Protein AF-A0A7J4TM44-F1 (afdb_monomer_lite)

Sequence (156 aa):
MLEFMDTDCPYCVRSADLYGEASEIFRDSNPEWNGAQVDFYASATQLDIQGHETSRAEIAAFRDKSTGYECAGQDCANRDGSAHDYVTYIDDIDQDNMDEWDIRGTPTYFLIQPDGIIAWVSNGGTNLGDVNGDGEQNTFIDAIVYLVTYDDAGGA

Foldseek 3Di:
DEWEAEQQPPVCLQCVQVLLVVLVAQAPPDPVDPFHHDAAEYAYEDDPDPPDDDDPVSVQCLQQLDADHDGNRHTSVPRDHHRRPRYHYDHCHVVPVVVVVVPPDPGKDFDADPVGDTQAIQPPGDWQADQPPPPDTSDVVSSRSVVRVCVVVVVD

Secondary structure (DSSP, 8-state):
-EEEEETT-HHHHHHHHHHHHHHHHSSTT-TT--S----EEEEEE----TT----HHHHHHHHHT-SSSEETTEEGGGSSS---TTEEEEEETT-HHHHHTT--SSSEEEEE-TTS-EEEETTTS-----SSSSS--S-HHHHHHHHHHHHHTT--

Structure (mmCIF, N/CA/C/O backbone):
data_AF-A0A7J4TM44-F1
#
_entry.id   AF-A0A7J4TM44-F1
#
loop_
_atom_site.group_PDB
_atom_site.id
_atom_site.type_symbol
_atom_site.label_atom_id
_atom_site.label_alt_id
_atom_site.label_comp_id
_atom_site.label_asym_id
_atom_site.label_entity_id
_atom_site.label_seq_id
_atom_site.pdbx_PDB_ins_code
_atom_site.Cartn_x
_atom_site.Cartn_y
_atom_site.Cartn_z
_atom_site.occupancy
_atom_site.B_iso_or_equiv
_atom_site.auth_seq_id
_atom_site.auth_comp_id
_atom_site.auth_asym_id
_atom_site.auth_atom_id
_atom_site.pdbx_PDB_model_num
ATOM 1 N N . MET A 1 1 ? 0.443 -4.404 -8.062 1.00 95.94 1 MET A N 1
ATOM 2 C CA . MET A 1 1 ? 1.048 -4.294 -6.725 1.00 95.94 1 MET A CA 1
ATOM 3 C C . MET A 1 1 ? 0.036 -4.788 -5.711 1.00 95.94 1 MET A C 1
ATOM 5 O O . MET A 1 1 ? -1.086 -4.301 -5.714 1.00 95.94 1 MET A O 1
ATOM 9 N N . LEU A 1 2 ? 0.411 -5.766 -4.893 1.00 97.94 2 LEU A N 1
ATOM 10 C CA . LEU A 1 2 ? -0.398 -6.261 -3.782 1.00 97.94 2 LEU A CA 1
ATOM 11 C C . LEU A 1 2 ? 0.331 -5.949 -2.476 1.00 97.94 2 LEU A C 1
ATOM 13 O O . LEU A 1 2 ? 1.493 -6.315 -2.326 1.00 97.94 2 LEU A O 1
ATOM 17 N N . GLU A 1 3 ? -0.335 -5.269 -1.555 1.00 98.31 3 GLU A N 1
ATOM 18 C CA . GLU A 1 3 ? 0.108 -5.071 -0.177 1.00 98.31 3 GLU A CA 1
ATOM 19 C C . GLU A 1 3 ? -0.741 -5.939 0.757 1.00 98.31 3 GLU A C 1
ATOM 21 O O . GLU A 1 3 ? -1.963 -5.943 0.652 1.00 98.31 3 GLU A O 1
ATOM 26 N N . PHE A 1 4 ? -0.106 -6.642 1.690 1.00 98.12 4 PHE A N 1
ATOM 27 C CA . PHE A 1 4 ? -0.759 -7.140 2.899 1.00 98.12 4 PHE A CA 1
ATOM 28 C C . PHE A 1 4 ? -0.519 -6.141 4.020 1.00 98.12 4 PHE A C 1
ATOM 30 O O . PHE A 1 4 ? 0.637 -5.852 4.344 1.00 98.12 4 PHE A O 1
ATOM 37 N N . MET A 1 5 ? -1.595 -5.626 4.607 1.00 97.75 5 MET A N 1
ATOM 38 C CA . MET A 1 5 ? -1.552 -4.535 5.577 1.00 97.75 5 MET A CA 1
ATOM 39 C C . MET A 1 5 ? -2.534 -4.741 6.724 1.00 97.75 5 MET A C 1
ATOM 41 O O . MET A 1 5 ? -3.522 -5.458 6.603 1.00 97.75 5 MET A O 1
ATOM 45 N N . ASP A 1 6 ? -2.266 -4.047 7.824 1.00 97.12 6 ASP A N 1
ATOM 46 C CA . ASP A 1 6 ? -3.176 -3.885 8.955 1.00 97.12 6 ASP A CA 1
ATOM 47 C C . ASP A 1 6 ? -3.310 -2.385 9.275 1.00 97.12 6 ASP A C 1
ATOM 49 O O . ASP A 1 6 ? -2.311 -1.659 9.216 1.00 97.12 6 ASP A O 1
ATOM 53 N N . THR A 1 7 ? -4.531 -1.907 9.523 1.00 96.81 7 THR A N 1
ATOM 54 C CA . THR A 1 7 ? -4.851 -0.481 9.730 1.00 96.81 7 THR A CA 1
ATOM 55 C C . THR A 1 7 ? -4.207 0.101 10.989 1.00 96.81 7 THR A C 1
ATOM 57 O O . THR A 1 7 ? -3.948 1.307 11.036 1.00 96.81 7 THR A O 1
ATOM 60 N N . ASP A 1 8 ? -3.846 -0.748 11.950 1.00 95.12 8 ASP A N 1
ATOM 61 C CA . ASP A 1 8 ? -3.150 -0.397 13.183 1.00 95.12 8 ASP A CA 1
ATOM 62 C C . ASP A 1 8 ? -1.664 -0.734 13.183 1.00 95.12 8 ASP A C 1
ATOM 64 O O . ASP A 1 8 ? -0.941 -0.358 14.111 1.00 95.12 8 ASP A O 1
ATOM 68 N N . CYS A 1 9 ? -1.146 -1.353 12.121 1.00 95.38 9 CYS A N 1
ATOM 69 C CA . CYS A 1 9 ? 0.291 -1.511 11.957 1.00 95.38 9 CYS A CA 1
ATOM 70 C C . CYS A 1 9 ? 0.953 -0.142 11.702 1.00 95.38 9 CYS A C 1
ATOM 72 O O . CYS A 1 9 ? 0.777 0.443 10.628 1.00 95.38 9 CYS A O 1
ATOM 74 N N . PRO A 1 10 ? 1.824 0.364 12.604 1.00 94.44 10 PRO A N 1
ATOM 75 C CA . PRO A 1 10 ? 2.403 1.698 12.445 1.00 94.44 10 PRO A CA 1
ATOM 76 C C . PRO A 1 10 ? 3.276 1.842 11.194 1.00 94.44 10 PRO A C 1
ATOM 78 O O . PRO A 1 10 ? 3.497 2.955 10.724 1.00 94.44 10 PRO A O 1
ATOM 81 N N . TYR A 1 11 ? 3.825 0.736 10.679 1.00 94.88 11 TYR A N 1
ATOM 82 C CA . TYR A 1 11 ? 4.564 0.743 9.418 1.00 94.88 11 TYR A CA 1
ATOM 83 C C . TYR A 1 11 ? 3.623 0.882 8.217 1.00 94.88 11 TYR A C 1
ATOM 85 O O . TYR A 1 11 ? 3.953 1.670 7.340 1.00 94.88 11 TYR A O 1
ATOM 93 N N . CYS A 1 12 ? 2.458 0.219 8.224 1.00 96.94 12 CYS A N 1
ATOM 94 C CA . CYS A 1 12 ? 1.437 0.355 7.177 1.00 96.94 12 CYS A CA 1
ATOM 95 C C . CYS A 1 12 ? 0.888 1.786 7.123 1.00 96.94 12 CYS A C 1
ATOM 97 O O . CYS A 1 12 ? 0.787 2.376 6.054 1.00 96.94 12 CYS A O 1
ATOM 99 N N . VAL A 1 13 ? 0.610 2.396 8.284 1.00 97.00 13 VAL A N 1
ATOM 100 C CA . VAL A 1 13 ? 0.149 3.797 8.338 1.00 97.00 13 VAL A CA 1
ATOM 101 C C . VAL A 1 13 ? 1.182 4.757 7.741 1.00 97.00 13 VAL A C 1
ATOM 103 O O . VAL A 1 13 ? 0.810 5.689 7.033 1.00 97.00 13 VAL A O 1
ATOM 106 N N . ARG A 1 14 ? 2.479 4.531 7.996 1.00 95.62 14 ARG A N 1
ATOM 107 C CA . ARG A 1 14 ? 3.556 5.369 7.443 1.00 95.62 14 ARG A CA 1
ATOM 108 C C . ARG A 1 14 ? 3.773 5.162 5.946 1.00 95.62 14 ARG A C 1
ATOM 110 O O . ARG A 1 14 ? 4.084 6.127 5.261 1.00 95.62 14 ARG A O 1
ATOM 117 N N . SER A 1 15 ? 3.653 3.934 5.445 1.00 95.81 15 SER A N 1
ATOM 118 C CA . SER A 1 15 ? 3.832 3.644 4.017 1.00 95.81 15 SER A CA 1
ATOM 119 C C . SER A 1 15 ? 2.612 3.990 3.167 1.00 95.81 15 SER A C 1
ATOM 121 O O . SER A 1 15 ? 2.748 4.089 1.950 1.00 95.81 15 SER A O 1
ATOM 123 N N . ALA A 1 16 ? 1.448 4.205 3.788 1.00 97.69 16 ALA A N 1
ATOM 124 C CA . ALA A 1 16 ? 0.193 4.493 3.102 1.00 97.69 16 ALA A CA 1
ATOM 125 C C . ALA A 1 16 ? 0.292 5.676 2.132 1.00 97.69 16 ALA A C 1
ATOM 127 O O . ALA A 1 16 ? -0.180 5.558 1.010 1.00 97.69 16 ALA A O 1
ATOM 128 N N . ASP A 1 17 ? 0.931 6.779 2.540 1.00 97.94 17 ASP A N 1
ATOM 129 C CA . ASP A 1 17 ? 1.108 7.965 1.689 1.00 97.94 17 ASP A CA 1
ATOM 130 C C . ASP A 1 17 ? 1.798 7.598 0.369 1.00 97.94 17 ASP A C 1
ATOM 132 O O . ASP A 1 17 ? 1.234 7.762 -0.712 1.00 97.94 17 ASP A O 1
ATOM 136 N N . LEU A 1 18 ? 2.964 6.956 0.475 1.00 96.81 18 LEU A N 1
ATOM 137 C CA . LEU A 1 18 ? 3.746 6.525 -0.677 1.00 96.81 18 LEU A CA 1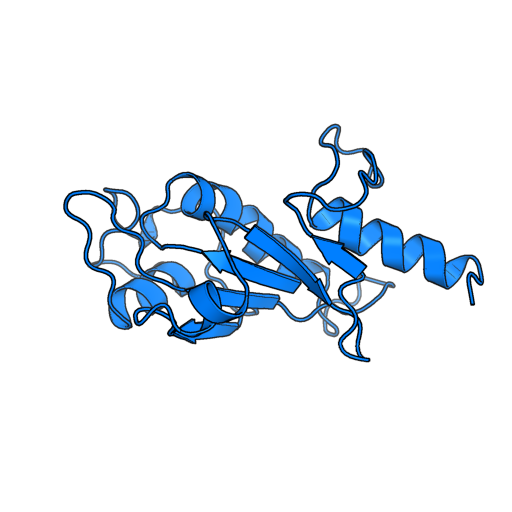
ATOM 138 C C . LEU A 1 18 ? 3.001 5.491 -1.534 1.00 96.81 18 LEU A C 1
ATOM 140 O O . LEU A 1 18 ? 3.113 5.502 -2.757 1.00 96.81 18 LEU A O 1
ATOM 144 N N . TYR A 1 19 ? 2.246 4.585 -0.910 1.00 98.00 19 TYR A N 1
ATOM 145 C CA . TYR A 1 19 ? 1.455 3.583 -1.625 1.00 98.00 19 TYR A CA 1
ATOM 146 C C . TYR A 1 19 ? 0.307 4.228 -2.419 1.00 98.00 19 TYR A C 1
ATOM 148 O O . TYR A 1 19 ? 0.070 3.873 -3.576 1.00 98.00 19 TYR A O 1
ATOM 156 N N . GLY A 1 20 ? -0.363 5.217 -1.821 1.00 97.88 20 GLY A N 1
ATOM 157 C CA . GLY A 1 20 ? -1.368 6.047 -2.475 1.00 97.88 20 GLY A CA 1
ATOM 158 C C . GLY A 1 20 ? -0.783 6.846 -3.639 1.00 97.88 20 GLY A C 1
ATOM 159 O O . GLY A 1 20 ? -1.287 6.740 -4.758 1.00 97.88 20 GLY A O 1
ATOM 160 N N . GLU A 1 21 ? 0.319 7.563 -3.418 1.00 96.75 21 GLU A N 1
ATOM 161 C CA . GLU A 1 21 ? 1.018 8.330 -4.458 1.00 96.75 21 GLU A CA 1
ATOM 162 C C . GLU A 1 21 ? 1.462 7.429 -5.622 1.00 96.75 21 GLU A C 1
ATOM 164 O O . GLU A 1 21 ? 1.197 7.728 -6.788 1.00 96.75 21 GLU A O 1
ATOM 169 N N . ALA A 1 22 ? 2.056 6.271 -5.326 1.00 95.81 22 ALA A N 1
ATOM 170 C CA . ALA A 1 22 ? 2.458 5.306 -6.343 1.00 95.81 22 ALA A CA 1
ATOM 171 C C . ALA A 1 22 ? 1.265 4.813 -7.180 1.00 95.81 22 ALA A C 1
ATOM 173 O O . ALA A 1 22 ? 1.394 4.662 -8.398 1.00 95.81 22 ALA A O 1
ATOM 174 N N . SER A 1 23 ? 0.092 4.621 -6.566 1.00 96.88 23 SER A N 1
ATOM 175 C CA . SER A 1 23 ? -1.130 4.261 -7.297 1.00 96.88 23 SER A CA 1
ATOM 176 C C . SER A 1 23 ? -1.600 5.362 -8.256 1.00 96.88 23 SER A C 1
ATOM 178 O O . SER A 1 23 ? -2.149 5.070 -9.319 1.00 96.88 23 SER A O 1
ATOM 180 N N . GLU A 1 24 ? -1.345 6.632 -7.935 1.00 96.44 24 GLU A N 1
ATOM 181 C CA . GLU A 1 24 ? -1.647 7.756 -8.823 1.00 96.44 24 GLU A CA 1
ATOM 182 C C . GLU A 1 24 ? -0.641 7.875 -9.974 1.00 96.44 24 GLU A C 1
ATOM 184 O O . GLU A 1 24 ? -1.039 8.228 -11.091 1.00 96.44 24 GLU A O 1
ATOM 189 N N . ILE A 1 25 ? 0.633 7.563 -9.708 1.00 94.62 25 ILE A N 1
ATOM 190 C CA . ILE A 1 25 ? 1.732 7.643 -10.675 1.00 94.62 25 ILE A CA 1
ATOM 191 C C . ILE A 1 25 ? 1.655 6.504 -11.695 1.00 94.62 25 ILE A C 1
ATOM 193 O O . ILE A 1 25 ? 1.676 6.772 -12.894 1.00 94.62 25 ILE A O 1
ATOM 197 N N . PHE A 1 26 ? 1.558 5.249 -11.250 1.00 93.88 26 PHE A N 1
ATOM 198 C CA . PHE A 1 26 ? 1.763 4.070 -12.106 1.00 93.88 26 PHE A CA 1
ATOM 199 C C . PHE A 1 26 ? 0.490 3.527 -12.774 1.00 93.88 26 PHE A C 1
ATOM 201 O O . PHE A 1 26 ? 0.530 2.494 -13.447 1.00 93.88 26 PHE A O 1
ATOM 208 N N . ARG A 1 27 ? -0.648 4.202 -12.608 1.00 91.69 27 ARG A N 1
ATOM 209 C CA . ARG A 1 27 ? -1.918 3.833 -13.254 1.00 91.69 27 ARG A CA 1
ATOM 210 C C . ARG A 1 27 ? -1.927 4.125 -14.756 1.00 91.69 27 ARG A C 1
ATOM 212 O O . ARG A 1 27 ? -1.313 5.081 -15.221 1.00 91.69 27 ARG A O 1
ATOM 219 N N . ASP A 1 28 ? -2.757 3.380 -15.487 1.00 86.06 28 ASP A N 1
ATOM 220 C CA . ASP A 1 28 ? -3.006 3.554 -16.932 1.00 86.06 28 ASP A CA 1
ATOM 221 C C . ASP A 1 28 ? -3.392 4.990 -17.320 1.00 86.06 28 ASP A C 1
ATOM 223 O O . ASP A 1 28 ? -2.927 5.541 -18.314 1.00 86.06 28 ASP A O 1
ATOM 227 N N . SER A 1 29 ? -4.222 5.645 -16.507 1.00 86.81 29 SER A N 1
ATOM 228 C CA . SER A 1 29 ? -4.750 6.970 -16.835 1.00 86.81 29 SER A CA 1
ATOM 229 C C . SER A 1 29 ? -3.775 8.128 -16.592 1.00 86.81 29 SER A C 1
ATOM 231 O O . SER A 1 29 ? -4.175 9.277 -16.792 1.00 86.81 29 SER A O 1
ATOM 233 N N . ASN A 1 30 ? -2.551 7.878 -16.110 1.00 90.50 30 ASN A N 1
ATOM 234 C CA . ASN A 1 30 ? -1.556 8.927 -15.903 1.00 90.50 30 ASN A CA 1
ATOM 235 C C . ASN A 1 30 ? -0.719 9.148 -17.182 1.00 90.50 30 ASN A C 1
ATOM 237 O O . ASN A 1 30 ? 0.156 8.339 -17.477 1.00 90.50 30 ASN A O 1
ATOM 241 N N . PRO A 1 31 ? -0.912 10.255 -17.927 1.00 87.56 31 PRO A N 1
ATOM 242 C CA . PRO A 1 31 ? -0.183 10.495 -19.173 1.00 87.56 31 PRO A CA 1
ATOM 243 C C . PRO A 1 31 ? 1.302 10.831 -18.970 1.00 87.56 31 PRO A C 1
ATOM 245 O O . PRO A 1 31 ? 2.053 10.838 -19.944 1.00 87.56 31 PRO A O 1
ATOM 248 N N . GLU A 1 32 ? 1.724 11.162 -17.745 1.00 89.19 32 GLU A N 1
ATOM 249 C CA . GLU A 1 32 ? 3.132 11.434 -17.426 1.00 89.19 32 GLU A CA 1
ATOM 250 C C . GLU A 1 32 ? 3.933 10.145 -17.207 1.00 89.19 32 GLU A C 1
ATOM 252 O O . GLU A 1 32 ? 5.164 10.162 -17.268 1.00 89.19 32 GLU A O 1
ATOM 257 N N . TRP A 1 33 ? 3.244 9.019 -17.008 1.00 87.25 33 TRP A N 1
ATOM 258 C CA . TRP A 1 33 ? 3.856 7.710 -16.871 1.00 87.25 33 TRP A CA 1
ATOM 259 C C . TRP A 1 33 ? 3.870 6.971 -18.210 1.00 87.25 33 TRP A C 1
ATOM 261 O O . TRP A 1 33 ? 2.834 6.640 -18.780 1.00 87.25 33 TRP A O 1
ATOM 271 N N . ASN A 1 34 ? 5.071 6.694 -18.714 1.00 79.88 34 ASN A N 1
ATOM 272 C CA . ASN A 1 34 ? 5.293 5.950 -19.955 1.00 79.88 34 ASN A CA 1
ATOM 273 C C . ASN A 1 34 ? 6.007 4.621 -19.662 1.00 79.88 34 ASN A C 1
ATOM 275 O O . ASN A 1 34 ? 7.061 4.345 -20.229 1.00 79.88 34 ASN A O 1
ATOM 279 N N . GLY A 1 35 ? 5.463 3.848 -18.721 1.00 81.44 35 GLY A N 1
ATOM 280 C CA . GLY A 1 35 ? 5.982 2.543 -18.316 1.00 81.44 35 GLY A CA 1
ATOM 281 C C . GLY A 1 35 ? 4.873 1.510 -18.124 1.00 81.44 35 GLY A C 1
ATOM 282 O O . GLY A 1 35 ? 3.723 1.732 -18.506 1.00 81.44 35 GLY A O 1
ATOM 283 N N . ALA A 1 36 ? 5.214 0.369 -17.521 1.00 81.38 36 ALA A N 1
ATOM 284 C CA . ALA A 1 36 ? 4.240 -0.666 -17.188 1.00 81.38 36 ALA A CA 1
ATOM 285 C C . ALA A 1 36 ? 3.172 -0.115 -16.240 1.00 81.38 36 ALA A C 1
ATOM 287 O O . ALA A 1 36 ? 3.470 0.563 -15.256 1.00 81.38 36 ALA A O 1
ATOM 288 N N . GLN A 1 37 ? 1.923 -0.423 -16.552 1.00 89.38 37 GLN A N 1
ATOM 289 C CA . GLN A 1 37 ? 0.780 -0.008 -15.757 1.00 89.38 37 GLN A CA 1
ATOM 290 C C . GLN A 1 37 ? 0.614 -0.967 -14.589 1.00 89.38 37 GLN A C 1
ATOM 292 O O . GLN A 1 37 ? 0.713 -2.185 -14.759 1.00 89.38 37 GLN A O 1
ATOM 297 N N . VAL A 1 38 ? 0.371 -0.420 -13.404 1.00 93.56 38 VAL A N 1
ATOM 298 C CA . VAL A 1 38 ? 0.290 -1.204 -12.176 1.00 93.56 38 VAL A CA 1
ATOM 299 C C . VAL A 1 38 ? -1.013 -0.889 -11.462 1.00 93.56 38 VAL A C 1
ATOM 301 O O . VAL A 1 38 ? -1.240 0.241 -11.042 1.00 93.56 38 VAL A O 1
ATOM 304 N N . ASP A 1 39 ? -1.840 -1.914 -11.276 1.00 95.56 39 ASP A N 1
ATOM 305 C CA . ASP A 1 39 ? -2.998 -1.846 -10.387 1.00 95.56 39 ASP A CA 1
ATOM 306 C C . ASP A 1 39 ? -2.564 -2.070 -8.937 1.00 95.56 39 ASP A C 1
ATOM 308 O O . ASP A 1 39 ? -1.705 -2.917 -8.668 1.00 95.56 39 ASP A O 1
ATOM 312 N N . PHE A 1 40 ? -3.167 -1.346 -7.996 1.00 98.00 40 PHE A N 1
ATOM 313 C CA . PHE A 1 40 ? -2.831 -1.410 -6.573 1.00 98.00 40 PHE A CA 1
ATOM 314 C C . PHE A 1 40 ? -3.958 -2.065 -5.772 1.00 98.00 40 PHE A C 1
ATOM 316 O O . PHE A 1 40 ? -5.119 -1.655 -5.845 1.00 98.00 40 PHE A O 1
ATOM 323 N N . TYR A 1 41 ? -3.594 -3.077 -4.987 1.00 98.50 41 TYR A N 1
ATOM 324 C CA . TYR A 1 41 ? -4.490 -3.841 -4.127 1.00 98.50 41 TYR A CA 1
ATOM 325 C C . TYR A 1 41 ? -3.926 -3.906 -2.709 1.00 98.50 41 TYR A C 1
ATOM 327 O O . TYR A 1 41 ? -2.761 -4.251 -2.532 1.00 98.50 41 TYR A O 1
ATOM 335 N N . ALA A 1 42 ? -4.760 -3.651 -1.708 1.00 98.50 42 ALA A N 1
ATOM 336 C CA . ALA A 1 42 ? -4.421 -3.792 -0.297 1.00 98.50 42 ALA A CA 1
ATOM 337 C C . ALA A 1 42 ? -5.303 -4.880 0.335 1.00 98.50 42 ALA A C 1
ATOM 339 O O . ALA A 1 42 ? -6.510 -4.689 0.476 1.00 98.50 42 ALA A O 1
ATOM 340 N N . SER A 1 43 ? -4.717 -6.022 0.696 1.00 98.38 43 SER A N 1
ATOM 341 C CA . SER A 1 43 ? -5.348 -7.046 1.534 1.00 98.38 43 SER A CA 1
ATOM 342 C C . SER A 1 43 ? -5.270 -6.591 2.984 1.00 98.38 43 SER A C 1
ATOM 344 O O . SER A 1 43 ? -4.196 -6.615 3.591 1.00 98.38 43 SER A O 1
ATOM 346 N N . ALA A 1 44 ? -6.390 -6.090 3.499 1.00 98.06 44 ALA A N 1
ATOM 347 C CA . ALA A 1 44 ? -6.479 -5.511 4.826 1.00 98.06 44 ALA A CA 1
ATOM 348 C C . ALA A 1 44 ? -6.932 -6.568 5.830 1.00 98.06 44 ALA A C 1
ATOM 350 O O . ALA A 1 44 ? -8.050 -7.079 5.755 1.00 98.06 44 ALA A O 1
ATOM 351 N N . THR A 1 45 ? -6.037 -6.873 6.760 1.00 96.31 45 THR A N 1
ATOM 352 C CA . THR A 1 45 ? -6.173 -7.957 7.726 1.00 96.31 45 THR A CA 1
ATOM 353 C C . THR A 1 45 ? -6.381 -7.446 9.155 1.00 96.31 45 THR A C 1
ATOM 355 O O . THR A 1 45 ? -6.547 -6.244 9.383 1.00 96.31 45 THR A O 1
ATOM 358 N N . GLN A 1 46 ? -6.372 -8.368 10.114 1.00 93.50 46 GLN A N 1
ATOM 359 C CA . GLN A 1 46 ? -6.297 -8.075 11.539 1.00 93.50 46 GLN A CA 1
ATOM 360 C C . GLN A 1 46 ? -5.149 -8.866 12.166 1.00 93.50 46 GLN A C 1
ATOM 362 O O . GLN A 1 46 ? -5.267 -10.065 12.395 1.00 93.50 46 GLN A O 1
ATOM 367 N N . LEU A 1 47 ? -4.042 -8.204 12.471 1.00 91.38 47 LEU A N 1
ATOM 368 C CA . LEU A 1 47 ? -2.952 -8.753 13.261 1.00 91.38 47 LEU A CA 1
ATOM 369 C C . LEU A 1 47 ? -3.345 -8.831 14.741 1.00 91.38 47 LEU A C 1
ATOM 371 O O . LEU A 1 47 ? -4.173 -8.072 15.234 1.00 91.38 47 LEU A O 1
ATOM 375 N N . ASP A 1 48 ? -2.684 -9.719 15.485 1.00 88.25 48 ASP A N 1
ATOM 376 C CA . ASP A 1 48 ? -2.819 -9.805 16.947 1.00 88.25 48 ASP A CA 1
ATOM 377 C C . ASP A 1 48 ? -2.060 -8.650 17.636 1.00 88.25 48 ASP A C 1
ATOM 379 O O . ASP A 1 48 ? -1.022 -8.831 18.283 1.00 88.25 48 ASP A O 1
ATOM 383 N N . ILE A 1 49 ? -2.535 -7.420 17.414 1.00 84.12 49 ILE A N 1
ATOM 384 C CA . ILE A 1 49 ? -2.033 -6.191 18.028 1.00 84.12 49 ILE A CA 1
ATOM 385 C C . ILE A 1 49 ? -2.867 -5.911 19.282 1.00 84.12 49 ILE A C 1
ATOM 387 O O . ILE A 1 49 ? -4.095 -5.883 19.268 1.00 84.12 49 ILE A O 1
ATOM 391 N N . GLN A 1 50 ? -2.196 -5.697 20.416 1.00 83.62 50 GLN A N 1
ATOM 392 C CA . GLN A 1 50 ? -2.886 -5.534 21.692 1.00 83.62 50 GLN A CA 1
ATOM 393 C C . GLN A 1 50 ? -3.842 -4.330 21.680 1.00 83.62 50 GLN A C 1
ATOM 395 O O . GLN A 1 50 ? -3.399 -3.185 21.639 1.00 83.62 50 GLN A O 1
ATOM 400 N N . GLY A 1 51 ? -5.137 -4.605 21.864 1.00 81.06 51 GLY A N 1
ATOM 401 C CA . GLY A 1 51 ? -6.175 -3.575 21.965 1.00 81.06 51 GLY A CA 1
ATOM 402 C C . GLY A 1 51 ? -6.756 -3.132 20.624 1.00 81.06 51 GLY A C 1
ATOM 403 O O . GLY A 1 51 ? -7.489 -2.148 20.606 1.00 81.06 51 GLY A O 1
ATOM 404 N N . HIS A 1 52 ? -6.449 -3.856 19.548 1.00 84.06 52 HIS A N 1
ATOM 405 C CA . HIS A 1 52 ? -6.925 -3.595 18.198 1.00 84.06 52 HIS A CA 1
ATOM 406 C C . HIS A 1 52 ? -7.926 -4.664 17.747 1.00 84.06 52 HIS A C 1
ATOM 408 O O . HIS A 1 52 ? -7.752 -5.849 18.022 1.00 84.06 52 HIS A O 1
ATOM 414 N N . GLU A 1 53 ? -8.993 -4.219 17.090 1.00 88.44 53 GLU A N 1
ATOM 415 C CA . GLU A 1 53 ? -9.995 -5.059 16.435 1.00 88.44 53 GLU A CA 1
ATOM 416 C C . GLU A 1 53 ? -10.411 -4.343 15.149 1.00 88.44 53 GLU A C 1
ATOM 418 O O . GLU A 1 53 ? -11.153 -3.357 15.207 1.00 88.44 53 GLU A O 1
ATOM 423 N N . THR A 1 54 ? -9.937 -4.835 14.005 1.00 92.62 54 THR A N 1
ATOM 424 C CA . THR A 1 54 ? -10.226 -4.255 12.695 1.00 92.62 54 THR A CA 1
ATOM 425 C C . THR A 1 54 ? -11.708 -4.392 12.361 1.00 92.62 54 THR A C 1
ATOM 427 O O . THR A 1 54 ? -12.390 -5.368 12.686 1.00 92.62 54 THR A O 1
ATOM 430 N N . SER A 1 55 ? -12.231 -3.436 11.599 1.00 96.06 55 SER A N 1
ATOM 431 C CA . SER A 1 55 ? -13.534 -3.578 10.953 1.00 96.06 55 SER A CA 1
ATOM 432 C C . SER A 1 55 ? -13.512 -3.116 9.501 1.00 96.06 55 SER A C 1
ATOM 434 O O . SER A 1 55 ? -12.730 -2.256 9.112 1.00 96.06 55 SER A O 1
ATOM 436 N N . ARG A 1 56 ? -14.465 -3.593 8.691 1.00 97.56 56 ARG A N 1
ATOM 437 C CA . ARG A 1 56 ? -14.661 -3.087 7.315 1.00 97.56 56 ARG A CA 1
ATOM 438 C C . ARG A 1 56 ? -14.820 -1.568 7.249 1.00 97.56 56 ARG A C 1
ATOM 440 O O . ARG A 1 56 ? -14.465 -0.950 6.250 1.00 97.56 56 ARG A O 1
ATOM 447 N N . ALA A 1 57 ? -15.409 -0.976 8.286 1.00 98.00 57 ALA A N 1
ATOM 448 C CA . ALA A 1 57 ? -15.632 0.459 8.342 1.00 98.00 57 ALA A CA 1
ATOM 449 C C . ALA A 1 57 ? -14.348 1.227 8.691 1.00 98.00 57 ALA A C 1
ATOM 451 O O . ALA A 1 57 ? -14.119 2.289 8.125 1.00 98.00 57 ALA A O 1
ATOM 452 N N . GLU A 1 58 ? -13.487 0.657 9.530 1.00 97.81 58 GLU A N 1
ATOM 453 C CA . GLU A 1 58 ? -12.134 1.160 9.778 1.00 97.81 58 GLU A CA 1
ATOM 454 C C . GLU A 1 58 ? -11.251 1.045 8.533 1.00 97.81 58 GLU A C 1
ATOM 456 O O . GLU A 1 58 ? -10.619 2.024 8.156 1.00 97.81 58 GLU A O 1
ATOM 461 N N . ILE A 1 59 ? -11.299 -0.080 7.809 1.00 98.50 59 ILE A N 1
ATOM 462 C CA . ILE A 1 59 ? -10.610 -0.242 6.515 1.00 98.50 59 ILE A CA 1
ATOM 463 C C . ILE A 1 59 ? -11.059 0.840 5.523 1.00 98.50 59 ILE A C 1
ATOM 465 O O . ILE A 1 59 ? -10.237 1.484 4.868 1.00 98.50 59 ILE A O 1
ATOM 469 N N . ALA A 1 60 ? -12.370 1.084 5.424 1.00 98.50 60 ALA A N 1
ATOM 470 C CA . ALA A 1 60 ? -12.898 2.163 4.595 1.00 98.50 60 ALA A CA 1
ATOM 471 C C . ALA A 1 60 ? -12.440 3.544 5.092 1.00 98.50 60 ALA A C 1
ATOM 473 O O . ALA A 1 60 ? -12.106 4.402 4.280 1.00 98.50 60 ALA A O 1
ATOM 474 N N . ALA A 1 61 ? -12.376 3.762 6.407 1.00 98.31 61 ALA A N 1
ATOM 475 C CA . ALA A 1 61 ? -11.906 5.015 6.983 1.00 98.31 61 ALA A CA 1
ATOM 476 C C . ALA A 1 61 ? -10.417 5.263 6.740 1.00 98.31 61 ALA A C 1
ATOM 478 O O . ALA A 1 61 ? -10.047 6.392 6.421 1.00 98.31 61 ALA A O 1
ATOM 479 N N . PHE A 1 62 ? -9.593 4.217 6.802 1.00 98.38 62 PHE A N 1
ATOM 480 C CA . PHE A 1 62 ? -8.198 4.251 6.393 1.00 98.38 62 PHE A CA 1
ATOM 481 C C . PHE A 1 62 ? -8.089 4.628 4.915 1.00 98.38 62 PHE A C 1
ATOM 483 O O . PHE A 1 62 ? -7.445 5.622 4.589 1.00 98.38 62 PHE A O 1
ATOM 490 N N . ARG A 1 63 ? -8.781 3.925 4.010 1.00 98.50 63 ARG A N 1
ATOM 491 C CA . ARG A 1 63 ? -8.774 4.252 2.572 1.00 98.50 63 ARG A CA 1
ATOM 492 C C . ARG A 1 63 ? -9.200 5.701 2.310 1.00 98.50 63 ARG A C 1
ATOM 494 O O . ARG A 1 63 ? -8.466 6.439 1.657 1.00 98.50 63 ARG A O 1
ATOM 501 N N . ASP A 1 64 ? -10.338 6.115 2.860 1.00 98.25 64 ASP A N 1
ATOM 502 C CA . ASP A 1 64 ? -11.009 7.382 2.533 1.00 98.25 64 ASP A CA 1
ATOM 503 C C . ASP A 1 64 ? -10.502 8.583 3.350 1.00 98.25 64 ASP A C 1
ATOM 505 O O . ASP A 1 64 ? -10.923 9.714 3.103 1.00 98.25 64 ASP A O 1
ATOM 509 N N . LYS A 1 65 ? -9.640 8.353 4.351 1.00 97.69 65 LYS A N 1
ATOM 510 C CA . LYS A 1 65 ? -9.274 9.338 5.385 1.00 97.69 65 LYS A CA 1
ATOM 511 C C . LYS A 1 65 ? -10.498 9.959 6.064 1.00 97.69 65 LYS A C 1
ATOM 513 O O . LYS A 1 65 ? -10.583 11.175 6.248 1.00 97.69 65 LYS A O 1
ATOM 518 N N . SER A 1 66 ? -11.469 9.123 6.425 1.00 97.94 66 SER A N 1
ATOM 519 C CA . SER A 1 66 ? -12.662 9.581 7.143 1.00 97.94 66 SER A CA 1
ATOM 520 C C . SER A 1 66 ? -12.492 9.473 8.660 1.00 97.94 66 SER A C 1
ATOM 522 O O . SER A 1 66 ? -11.756 8.629 9.162 1.00 97.94 66 SER A O 1
ATOM 524 N N . THR A 1 67 ? -13.162 10.369 9.385 1.00 97.56 67 THR A N 1
ATOM 525 C CA . THR A 1 67 ? -13.085 10.468 10.850 1.00 97.56 67 THR A CA 1
ATOM 526 C C . THR A 1 67 ? -13.947 9.429 11.561 1.00 97.56 67 THR A C 1
ATOM 528 O O . THR A 1 67 ? -14.989 9.036 11.033 1.00 97.56 67 THR A O 1
ATOM 531 N N . GLY A 1 68 ? -13.620 9.121 12.819 1.00 95.62 68 GLY A N 1
ATOM 532 C CA . GLY A 1 68 ? -14.468 8.306 13.705 1.00 95.62 68 GLY A CA 1
ATOM 533 C C . GLY A 1 68 ? -14.061 6.837 13.820 1.00 95.62 68 GLY A C 1
ATOM 534 O O . GLY A 1 68 ? -14.747 6.078 14.504 1.00 95.62 68 GLY A O 1
ATOM 535 N N . TYR A 1 69 ? -12.941 6.476 13.199 1.00 96.75 69 TYR A N 1
ATOM 536 C CA . TYR A 1 69 ? -12.241 5.209 13.371 1.00 96.75 69 TYR A CA 1
ATOM 537 C C . TYR A 1 69 ? -10.789 5.501 13.743 1.00 96.75 69 TYR A C 1
ATOM 539 O O . TYR A 1 69 ? -10.242 6.534 13.350 1.00 96.75 69 TYR A O 1
ATOM 547 N N . GLU A 1 70 ? -10.196 4.618 14.536 1.00 95.19 70 GLU A N 1
ATOM 548 C CA . GLU A 1 70 ? -8.803 4.712 14.961 1.00 95.19 70 GLU A CA 1
ATOM 549 C C . GLU A 1 70 ? -7.948 3.811 14.064 1.00 95.19 70 GLU A C 1
ATOM 551 O O . GLU A 1 70 ? -8.394 2.736 13.690 1.00 95.19 70 GLU A O 1
ATOM 556 N N . CYS A 1 71 ? -6.766 4.292 13.691 1.00 94.44 71 CYS A N 1
ATOM 557 C CA . CYS A 1 71 ? -5.748 3.609 12.912 1.00 94.44 71 CYS A CA 1
ATOM 558 C C . CYS A 1 71 ? -4.390 3.904 13.565 1.00 94.44 71 CYS A C 1
ATOM 560 O O . CYS A 1 71 ? -3.929 5.052 13.594 1.00 94.44 71 CYS A O 1
ATOM 562 N N . ALA A 1 72 ? -3.759 2.878 14.126 1.00 93.62 72 ALA A N 1
ATOM 563 C CA . ALA A 1 72 ? -2.498 2.934 14.871 1.00 93.62 72 ALA A CA 1
ATOM 564 C C . ALA A 1 72 ? -2.534 3.938 16.036 1.00 93.62 72 ALA A C 1
ATOM 566 O O . ALA A 1 72 ? -1.595 4.716 16.257 1.00 93.62 72 ALA A O 1
ATOM 567 N N . GLY A 1 73 ? -3.633 3.939 16.792 1.00 92.25 73 GLY A N 1
ATOM 568 C CA . GLY A 1 73 ? -3.792 4.791 17.971 1.00 92.25 73 GLY A CA 1
ATOM 569 C C . GLY A 1 73 ? -4.172 6.249 17.691 1.00 92.25 73 GLY A C 1
ATOM 570 O O . GLY A 1 73 ? -4.121 7.066 18.612 1.00 92.25 73 GLY A O 1
ATOM 571 N N . GLN A 1 74 ? -4.477 6.626 16.444 1.00 94.94 74 GLN A N 1
ATOM 572 C CA . GLN A 1 74 ? -4.910 7.974 16.044 1.00 94.94 74 GLN A CA 1
ATOM 573 C C . GLN A 1 74 ? -6.126 7.892 15.119 1.00 94.94 74 GLN A C 1
ATOM 575 O O . GLN A 1 74 ? -6.355 6.866 14.504 1.00 94.94 74 GLN A O 1
ATOM 580 N N . ASP A 1 75 ? -6.898 8.970 14.968 1.00 97.25 75 ASP A N 1
ATOM 581 C CA . ASP A 1 75 ? -7.992 8.977 13.984 1.00 97.25 75 ASP A CA 1
ATOM 582 C C . ASP A 1 75 ? -7.448 8.696 12.566 1.00 97.25 75 ASP A C 1
ATOM 584 O O . ASP A 1 75 ? -6.472 9.326 12.148 1.00 97.25 75 ASP A O 1
ATOM 588 N N . CYS A 1 76 ? -8.068 7.769 11.828 1.00 97.25 76 CYS A N 1
ATOM 589 C CA . CYS A 1 76 ? -7.650 7.372 10.479 1.00 97.25 76 CYS A CA 1
ATOM 590 C C . CYS A 1 76 ? -7.562 8.556 9.501 1.00 97.25 76 CYS A C 1
ATOM 592 O O . CYS A 1 76 ? -6.749 8.536 8.576 1.00 97.25 76 CYS A O 1
ATOM 594 N N . ALA A 1 77 ? -8.332 9.628 9.718 1.00 97.88 77 ALA A N 1
ATOM 595 C CA . ALA A 1 77 ? -8.245 10.857 8.931 1.00 97.88 77 ALA A CA 1
ATOM 596 C C . ALA A 1 77 ? -6.890 11.577 9.064 1.00 97.88 77 ALA A C 1
ATOM 598 O O . ALA A 1 77 ? -6.543 12.395 8.207 1.00 97.88 77 ALA A O 1
ATOM 599 N N . ASN A 1 78 ? -6.120 11.275 10.114 1.00 97.25 78 ASN A N 1
ATOM 600 C CA . ASN A 1 78 ? -4.835 11.906 10.408 1.00 97.25 78 ASN A CA 1
ATOM 601 C C . ASN A 1 78 ? -3.628 11.166 9.825 1.00 97.25 78 ASN A C 1
ATOM 603 O O . ASN A 1 78 ? -2.518 11.670 9.986 1.00 97.25 78 ASN A O 1
ATOM 607 N N . ARG A 1 79 ? -3.797 10.008 9.166 1.00 96.12 79 ARG A N 1
ATOM 608 C CA . ARG A 1 79 ? -2.670 9.388 8.450 1.00 96.12 79 ARG A CA 1
ATOM 609 C C . ARG A 1 79 ? -2.125 10.342 7.383 1.00 96.12 79 ARG A C 1
ATOM 611 O O . ARG A 1 79 ? -2.871 11.181 6.868 1.00 96.12 79 ARG A O 1
ATOM 618 N N . ASP A 1 80 ? -0.857 10.200 7.028 1.00 97.06 80 ASP A N 1
ATOM 619 C CA . ASP A 1 80 ? -0.249 11.008 5.969 1.00 97.06 80 ASP A CA 1
ATOM 620 C C . ASP A 1 80 ? -0.839 10.663 4.582 1.00 97.06 80 ASP A C 1
ATOM 622 O O . ASP A 1 80 ? -1.553 9.666 4.409 1.00 97.06 80 ASP A O 1
ATOM 626 N N . GLY A 1 81 ? -0.599 11.542 3.607 1.00 96.06 81 GLY A N 1
ATOM 627 C CA . GLY A 1 81 ? -1.052 11.378 2.223 1.00 96.06 81 GLY A CA 1
ATOM 628 C C . GLY A 1 81 ? -2.517 11.686 1.930 1.00 96.06 81 GLY A C 1
ATOM 629 O O . GLY A 1 81 ? -3.255 12.230 2.761 1.00 96.06 81 GLY A O 1
ATOM 630 N N . SER A 1 82 ? -2.937 11.371 0.705 1.00 97.19 82 SER A N 1
ATOM 631 C CA . SER A 1 82 ? -4.310 11.527 0.210 1.00 97.19 82 SER A CA 1
ATOM 632 C C . SER A 1 82 ? -5.187 10.306 0.528 1.00 97.19 82 SER A C 1
ATOM 634 O O . SER A 1 82 ? -4.722 9.254 0.982 1.00 97.19 82 SER A O 1
ATOM 636 N N . ALA A 1 83 ? -6.499 10.455 0.323 1.00 98.19 83 ALA A N 1
ATOM 637 C CA . ALA A 1 83 ? -7.391 9.304 0.243 1.00 98.19 83 ALA A CA 1
ATOM 638 C C . ALA A 1 83 ? -6.972 8.416 -0.939 1.00 98.19 83 ALA A C 1
ATOM 640 O O . ALA A 1 83 ? -6.539 8.913 -1.977 1.00 98.19 83 ALA A O 1
ATOM 641 N N . HIS A 1 84 ? -7.080 7.101 -0.779 1.00 98.38 84 HIS A N 1
ATOM 642 C CA . HIS A 1 84 ? -6.643 6.159 -1.804 1.00 98.38 84 HIS A CA 1
ATOM 643 C C . HIS A 1 84 ? -7.737 5.937 -2.852 1.00 98.38 84 HIS A C 1
ATOM 645 O O . HIS A 1 84 ? -8.476 4.953 -2.799 1.00 98.38 84 HIS A O 1
ATOM 651 N N . ASP A 1 85 ? -7.815 6.844 -3.824 1.00 97.12 85 ASP A N 1
ATOM 652 C CA . ASP A 1 85 ? -8.821 6.800 -4.893 1.00 97.12 85 ASP A CA 1
ATOM 653 C C . ASP A 1 85 ? -8.577 5.674 -5.922 1.00 97.12 85 ASP A C 1
ATOM 655 O O . ASP A 1 85 ? -9.512 5.251 -6.606 1.00 97.12 85 ASP A O 1
ATOM 659 N N . TYR A 1 86 ? -7.337 5.176 -6.031 1.00 97.31 86 TYR A N 1
ATOM 660 C CA . TYR A 1 86 ? -6.916 4.174 -7.028 1.00 97.31 86 TYR A CA 1
ATOM 661 C C . TYR A 1 86 ? -6.354 2.883 -6.416 1.00 97.31 86 TYR A C 1
ATOM 663 O O . TYR A 1 86 ? -5.742 2.079 -7.118 1.00 97.31 86 TYR A O 1
ATOM 671 N N . VAL A 1 87 ? -6.593 2.654 -5.122 1.00 98.44 87 VAL A N 1
ATOM 672 C CA . VAL A 1 87 ? -6.238 1.401 -4.444 1.00 98.44 87 VAL A CA 1
ATOM 673 C C . VAL A 1 87 ? -7.504 0.617 -4.131 1.00 98.44 87 VAL A C 1
ATOM 675 O O . VAL A 1 87 ? -8.433 1.122 -3.496 1.00 98.44 87 VAL A O 1
ATOM 678 N N . THR A 1 88 ? -7.532 -0.651 -4.531 1.00 98.31 88 THR A N 1
ATOM 679 C CA . THR A 1 88 ? -8.622 -1.560 -4.169 1.00 98.31 88 THR A CA 1
ATOM 680 C C . THR A 1 88 ? -8.311 -2.251 -2.848 1.00 98.31 88 THR A C 1
ATOM 682 O O . THR A 1 88 ? -7.330 -2.978 -2.740 1.00 98.31 88 THR A O 1
ATOM 685 N N . TYR A 1 89 ? -9.175 -2.062 -1.854 1.00 98.44 89 TYR A N 1
ATOM 686 C CA . TYR A 1 89 ? -9.066 -2.740 -0.563 1.00 98.44 89 TYR A CA 1
ATOM 687 C C . TYR A 1 89 ? -9.864 -4.042 -0.565 1.00 98.44 89 TYR A C 1
ATOM 689 O O . TYR A 1 89 ? -11.047 -4.054 -0.915 1.00 98.44 89 TYR A O 1
ATOM 697 N N . ILE A 1 90 ? -9.208 -5.121 -0.157 1.00 98.25 90 ILE A N 1
ATOM 698 C CA . ILE A 1 90 ? -9.772 -6.453 0.034 1.00 98.25 90 ILE A CA 1
ATOM 699 C C . ILE A 1 90 ? -9.928 -6.656 1.540 1.00 98.25 90 ILE A C 1
ATOM 701 O O . ILE A 1 90 ? -9.000 -6.399 2.302 1.00 98.25 90 ILE A O 1
ATOM 705 N N . ASP A 1 91 ? -11.118 -7.073 1.961 1.00 97.50 91 ASP A N 1
ATOM 706 C CA . ASP A 1 91 ? -11.374 -7.472 3.344 1.00 97.50 91 ASP A CA 1
ATOM 707 C C . ASP A 1 91 ? -10.808 -8.875 3.576 1.00 97.50 91 ASP A C 1
ATOM 709 O O . ASP A 1 91 ? -11.298 -9.831 2.977 1.00 97.50 91 ASP A O 1
ATOM 713 N N . ASP A 1 92 ? -9.783 -8.953 4.418 1.00 97.44 92 ASP A N 1
ATOM 714 C CA . ASP A 1 92 ? -9.051 -10.162 4.804 1.00 97.44 92 ASP A CA 1
ATOM 715 C C . ASP A 1 92 ? -8.903 -10.229 6.336 1.00 97.44 92 ASP A C 1
ATOM 717 O O . ASP A 1 92 ? -7.898 -10.702 6.874 1.00 97.44 92 ASP A O 1
ATOM 721 N N . ILE A 1 93 ? -9.891 -9.686 7.062 1.00 96.94 93 ILE A N 1
ATOM 722 C CA . ILE A 1 93 ? -9.925 -9.675 8.536 1.00 96.94 93 ILE A CA 1
ATOM 723 C C . ILE A 1 93 ? -9.909 -11.104 9.104 1.00 96.94 93 ILE A C 1
ATOM 725 O O . ILE A 1 93 ? -9.391 -11.326 10.195 1.00 96.94 93 ILE A O 1
ATOM 729 N N . ASP A 1 94 ? -10.454 -12.079 8.372 1.00 95.31 94 ASP A N 1
ATOM 730 C CA . ASP A 1 94 ? -10.418 -13.500 8.735 1.00 95.31 94 ASP A CA 1
ATOM 731 C C . ASP A 1 94 ? -9.063 -14.180 8.474 1.00 95.31 94 ASP A C 1
ATOM 733 O O . ASP A 1 94 ? -8.883 -15.317 8.902 1.00 95.31 94 ASP A O 1
ATOM 737 N N . GLN A 1 95 ? -8.101 -13.463 7.880 1.00 95.38 95 GLN A N 1
ATOM 738 C CA . GLN A 1 95 ? -6.720 -13.886 7.614 1.00 95.38 95 GLN A CA 1
ATOM 739 C C . GLN A 1 95 ? -6.566 -15.045 6.617 1.00 95.38 95 GLN A C 1
ATOM 741 O O . GLN A 1 95 ? -5.454 -15.547 6.445 1.00 95.38 95 GLN A O 1
ATOM 746 N N . ASP A 1 96 ? -7.626 -15.446 5.909 1.00 96.62 96 ASP A N 1
ATOM 747 C CA . ASP A 1 96 ? -7.567 -16.584 4.984 1.00 96.62 96 ASP A CA 1
ATOM 748 C C . ASP A 1 96 ? -6.528 -16.355 3.863 1.00 96.62 96 ASP A C 1
ATOM 750 O O . ASP A 1 96 ? -5.797 -17.283 3.499 1.00 96.62 96 ASP A O 1
ATOM 754 N N . ASN A 1 97 ? -6.397 -15.130 3.326 1.00 95.81 97 ASN A N 1
ATOM 755 C CA . ASN A 1 97 ? -5.371 -14.851 2.313 1.00 95.81 97 ASN A CA 1
ATOM 756 C C . ASN A 1 97 ? -3.971 -14.749 2.930 1.00 95.81 97 ASN A C 1
ATOM 758 O O . ASN A 1 97 ? -3.014 -15.230 2.323 1.00 95.81 97 ASN A O 1
ATOM 762 N N . MET A 1 98 ? -3.830 -14.140 4.113 1.00 94.38 98 MET A N 1
ATOM 763 C CA . MET A 1 98 ? -2.546 -14.096 4.825 1.00 94.38 98 MET A CA 1
ATOM 764 C C . MET A 1 98 ? -1.986 -15.495 5.089 1.00 94.38 98 MET A C 1
ATOM 766 O O . MET A 1 98 ? -0.795 -15.725 4.858 1.00 94.38 98 MET A O 1
ATOM 770 N N . ASP A 1 99 ? -2.837 -16.418 5.533 1.00 95.50 99 ASP A N 1
ATOM 771 C CA . ASP A 1 99 ? -2.458 -17.796 5.828 1.00 95.50 99 ASP A CA 1
ATOM 772 C C . ASP A 1 99 ? -2.080 -18.565 4.555 1.00 95.50 99 ASP A C 1
ATOM 774 O O . ASP A 1 99 ? -1.032 -19.215 4.517 1.00 95.50 99 ASP A O 1
ATOM 778 N N . GLU A 1 100 ? -2.880 -18.457 3.488 1.00 96.50 100 GLU A N 1
ATOM 779 C CA . GLU A 1 100 ? -2.606 -19.134 2.211 1.00 96.50 100 GLU A CA 1
ATOM 780 C C . GLU A 1 100 ? -1.292 -18.652 1.571 1.00 96.50 100 GLU A C 1
ATOM 782 O O . GLU A 1 100 ? -0.556 -19.437 0.970 1.00 96.50 100 GLU A O 1
ATOM 787 N N . TRP A 1 101 ? -0.964 -17.366 1.727 1.00 94.25 101 TRP A N 1
ATOM 788 C CA . TRP A 1 101 ? 0.262 -16.767 1.194 1.00 94.25 101 TRP A CA 1
ATOM 789 C C . TRP A 1 101 ? 1.463 -16.857 2.158 1.00 94.25 101 TRP A C 1
ATOM 791 O O . TRP A 1 101 ? 2.544 -16.370 1.822 1.00 94.25 101 TRP A O 1
ATOM 801 N N . ASP A 1 102 ? 1.303 -17.486 3.332 1.00 93.50 102 ASP A N 1
ATOM 802 C CA . ASP A 1 102 ? 2.309 -17.594 4.408 1.00 93.50 102 ASP A CA 1
ATOM 803 C C . ASP A 1 102 ? 2.916 -16.230 4.804 1.00 93.50 102 ASP A C 1
ATOM 805 O O . ASP A 1 102 ? 4.128 -16.079 5.009 1.00 93.50 102 ASP A O 1
ATOM 809 N N . ILE A 1 103 ? 2.071 -15.200 4.907 1.00 93.56 103 ILE A N 1
ATOM 810 C CA . ILE A 1 103 ? 2.500 -13.840 5.244 1.00 93.56 103 ILE A CA 1
ATOM 811 C C . ILE A 1 103 ? 2.752 -13.731 6.747 1.00 93.56 103 ILE A C 1
ATOM 813 O O . ILE A 1 103 ? 1.862 -13.878 7.576 1.00 93.56 103 ILE A O 1
ATOM 817 N N . ARG A 1 104 ? 3.999 -13.426 7.118 1.00 89.12 104 ARG A N 1
ATOM 818 C CA . ARG A 1 104 ? 4.444 -13.389 8.526 1.00 89.12 104 ARG A CA 1
ATOM 819 C C . ARG A 1 104 ? 4.391 -12.009 9.180 1.00 89.12 104 ARG A C 1
ATOM 821 O O . ARG A 1 104 ? 4.696 -11.895 10.365 1.00 89.12 104 ARG A O 1
ATOM 828 N N . GLY A 1 105 ? 4.076 -10.961 8.427 1.00 91.00 105 GLY A N 1
ATOM 829 C CA . GLY A 1 105 ? 4.033 -9.600 8.949 1.00 91.00 105 GLY A CA 1
ATOM 830 C C . GLY A 1 105 ? 3.591 -8.579 7.912 1.00 91.00 105 GLY A C 1
ATOM 831 O O . GLY A 1 105 ? 3.567 -8.860 6.714 1.00 91.00 105 GLY A O 1
ATOM 832 N N . THR A 1 106 ? 3.260 -7.384 8.391 1.00 94.81 106 THR A N 1
ATOM 833 C CA . THR A 1 106 ? 2.802 -6.268 7.563 1.00 94.81 106 THR A CA 1
ATOM 834 C C . THR A 1 106 ? 3.670 -5.013 7.778 1.00 94.81 106 THR A C 1
ATOM 836 O O . THR A 1 106 ? 4.208 -4.818 8.874 1.00 94.81 106 THR A O 1
ATOM 839 N N . PRO A 1 107 ? 3.821 -4.147 6.759 1.00 96.44 107 PRO A N 1
ATOM 840 C CA . PRO A 1 107 ? 3.377 -4.376 5.389 1.00 96.44 107 PRO A CA 1
ATOM 841 C C . PRO A 1 107 ? 4.273 -5.397 4.665 1.00 96.44 107 PRO A C 1
ATOM 843 O O . PRO A 1 107 ? 5.490 -5.423 4.863 1.00 96.44 107 PRO A O 1
ATOM 846 N N . THR A 1 108 ? 3.677 -6.228 3.808 1.00 96.88 108 THR A N 1
ATOM 847 C CA . THR A 1 108 ? 4.406 -7.076 2.847 1.00 96.88 108 THR A CA 1
ATOM 848 C C . THR A 1 108 ? 3.901 -6.782 1.441 1.00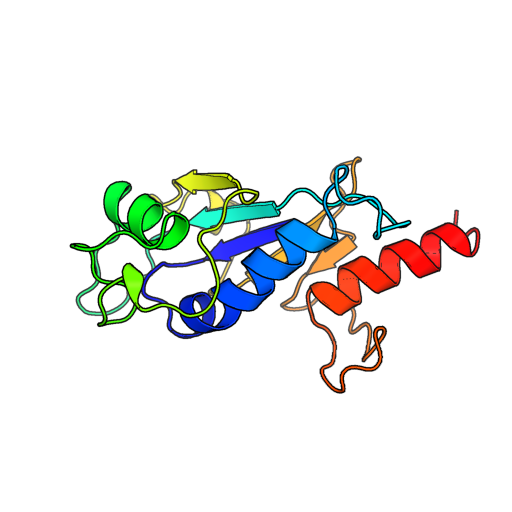 96.88 108 THR A C 1
ATOM 850 O O . THR A 1 108 ? 2.695 -6.752 1.220 1.00 96.88 108 THR A O 1
ATOM 853 N N . TYR A 1 109 ? 4.816 -6.585 0.492 1.00 97.25 109 TYR A N 1
ATOM 854 C CA . TYR A 1 109 ? 4.493 -6.154 -0.866 1.00 97.25 109 TYR A CA 1
ATOM 855 C C . TYR A 1 109 ? 4.865 -7.217 -1.892 1.00 97.25 109 TYR A C 1
ATOM 857 O O . TYR A 1 109 ? 5.936 -7.820 -1.799 1.00 97.25 109 TYR A O 1
ATOM 865 N N . PHE A 1 110 ? 4.021 -7.367 -2.909 1.00 96.56 110 PHE A N 1
ATOM 866 C CA . PHE A 1 110 ? 4.241 -8.230 -4.060 1.00 96.56 110 PHE A CA 1
ATOM 867 C C . PHE A 1 110 ? 4.008 -7.469 -5.361 1.00 96.56 110 PHE A C 1
ATOM 869 O O . PHE A 1 110 ? 2.956 -6.858 -5.583 1.00 96.56 110 PHE A O 1
ATOM 876 N N . LEU A 1 111 ? 4.969 -7.581 -6.271 1.00 95.19 111 LEU A N 1
ATOM 877 C CA . LEU A 1 111 ? 4.787 -7.204 -7.662 1.00 95.19 111 LEU A CA 1
ATOM 878 C C . LEU A 1 111 ? 4.508 -8.469 -8.468 1.00 95.19 111 LEU A C 1
ATOM 880 O O . LEU A 1 111 ? 5.335 -9.377 -8.518 1.00 95.19 111 LEU A O 1
ATOM 884 N N . ILE A 1 112 ? 3.322 -8.526 -9.066 1.00 94.06 112 ILE A N 1
ATOM 885 C CA . ILE A 1 112 ? 2.811 -9.690 -9.788 1.00 94.06 112 ILE A CA 1
ATOM 886 C C . ILE A 1 112 ? 2.634 -9.289 -11.250 1.00 94.06 112 ILE A C 1
ATOM 888 O O . ILE A 1 112 ? 2.042 -8.246 -11.536 1.00 94.06 112 ILE A O 1
ATOM 892 N N . GLN A 1 113 ? 3.169 -10.099 -12.158 1.00 92.12 113 GLN A N 1
ATOM 893 C CA . GLN A 1 113 ? 3.038 -9.911 -13.599 1.00 92.12 113 GLN A CA 1
ATOM 894 C C . GLN A 1 113 ? 1.640 -10.320 -14.095 1.00 92.12 113 GLN A C 1
ATOM 896 O O . GLN A 1 113 ? 0.930 -11.060 -13.410 1.00 92.12 113 GLN A O 1
ATOM 901 N N . PRO A 1 114 ? 1.226 -9.889 -15.303 1.00 90.62 114 PRO A N 1
ATOM 902 C CA . PRO A 1 114 ? -0.089 -10.229 -15.854 1.00 90.62 114 PRO A CA 1
ATOM 903 C C . PRO A 1 114 ? -0.372 -11.734 -16.000 1.00 90.62 114 PRO A C 1
ATOM 905 O O . PRO A 1 114 ? -1.531 -12.135 -16.083 1.00 90.62 114 PRO A O 1
ATOM 908 N N . ASP A 1 115 ? 0.665 -12.571 -16.047 1.00 92.62 115 ASP A N 1
ATOM 909 C CA . ASP A 1 115 ? 0.565 -14.034 -16.108 1.00 92.62 115 ASP A CA 1
ATOM 910 C C . ASP A 1 115 ? 0.467 -14.708 -14.724 1.00 92.62 115 ASP A C 1
ATOM 912 O O . ASP A 1 115 ? 0.354 -15.932 -14.639 1.00 92.62 115 ASP A O 1
ATOM 916 N N . GLY A 1 116 ? 0.469 -13.918 -13.646 1.00 91.50 116 GLY A N 1
ATOM 917 C CA . GLY A 1 116 ? 0.367 -14.384 -12.266 1.00 91.50 116 GLY A CA 1
ATOM 918 C C . GLY A 1 116 ? 1.704 -14.743 -11.617 1.00 91.50 116 GLY A C 1
ATOM 919 O O . GLY A 1 116 ? 1.708 -15.227 -10.485 1.00 91.50 116 GLY A O 1
ATOM 920 N N . ILE A 1 117 ? 2.839 -14.516 -12.286 1.00 91.94 117 ILE A N 1
ATOM 921 C CA . ILE A 1 117 ? 4.161 -14.761 -11.703 1.00 91.94 117 ILE A CA 1
ATOM 922 C C . ILE A 1 117 ? 4.534 -13.622 -10.746 1.00 91.94 117 ILE A C 1
ATOM 924 O O . ILE A 1 117 ? 4.406 -12.440 -11.071 1.00 91.94 117 ILE A O 1
ATOM 928 N N . ILE A 1 118 ? 5.030 -13.972 -9.555 1.00 92.88 118 ILE A N 1
ATOM 929 C CA . ILE A 1 118 ? 5.609 -13.003 -8.617 1.00 92.88 118 ILE A CA 1
ATOM 930 C C . ILE A 1 118 ? 6.967 -12.564 -9.168 1.00 92.88 118 ILE A C 1
ATOM 932 O O . ILE A 1 118 ? 7.931 -13.329 -9.150 1.00 92.88 118 ILE A O 1
ATOM 936 N N . ALA A 1 119 ? 7.042 -11.323 -9.637 1.00 92.25 119 ALA A N 1
ATOM 937 C CA . ALA A 1 119 ? 8.277 -10.713 -10.109 1.00 92.25 119 ALA A CA 1
ATOM 938 C C . ALA A 1 119 ? 9.147 -10.185 -8.964 1.00 92.25 119 ALA A C 1
ATOM 940 O O . ALA A 1 119 ? 10.372 -10.175 -9.072 1.00 92.25 119 ALA A O 1
ATOM 941 N N . TRP A 1 120 ? 8.530 -9.751 -7.861 1.00 94.38 120 TRP A N 1
ATOM 942 C CA . TRP A 1 120 ? 9.256 -9.266 -6.689 1.00 94.38 120 TRP A CA 1
ATOM 943 C C . TRP A 1 120 ? 8.420 -9.369 -5.410 1.00 94.38 120 TR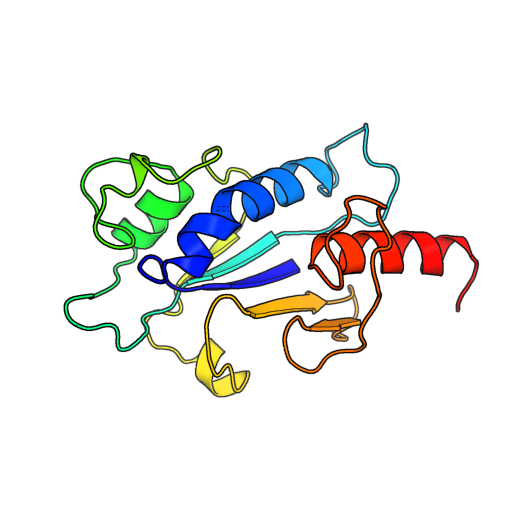P A C 1
ATOM 945 O O . TRP A 1 120 ? 7.193 -9.265 -5.449 1.00 94.38 120 TRP A O 1
ATOM 955 N N . VAL A 1 121 ? 9.105 -9.547 -4.278 1.00 94.25 121 VAL A N 1
ATOM 956 C CA . VAL A 1 121 ? 8.530 -9.548 -2.927 1.00 94.25 121 VAL A CA 1
ATOM 957 C C . VAL A 1 121 ? 9.438 -8.771 -1.974 1.00 94.25 121 VAL A C 1
ATOM 959 O O . VAL A 1 121 ? 10.661 -8.931 -2.010 1.00 94.25 121 VAL A O 1
ATOM 962 N N . SER A 1 122 ? 8.848 -7.954 -1.099 1.00 92.69 122 SER A N 1
ATOM 963 C CA . SER A 1 122 ? 9.604 -7.097 -0.172 1.00 92.69 122 SER A CA 1
ATOM 964 C C . SER A 1 122 ? 10.400 -7.867 0.878 1.00 92.69 122 SER A C 1
ATOM 966 O O . SER A 1 122 ? 11.442 -7.399 1.335 1.00 92.69 122 SER A O 1
ATOM 968 N N . ASN A 1 123 ? 9.935 -9.059 1.248 1.00 84.19 123 ASN A N 1
ATOM 969 C CA . ASN A 1 123 ? 10.603 -9.930 2.201 1.00 84.19 123 ASN A CA 1
ATOM 970 C C . ASN A 1 123 ? 11.132 -11.190 1.504 1.00 84.19 123 ASN A C 1
ATOM 972 O O . ASN A 1 123 ? 10.363 -12.016 1.022 1.00 84.19 123 ASN A O 1
ATOM 976 N N . GLY A 1 124 ? 12.457 -11.342 1.457 1.00 76.31 124 GLY A N 1
ATOM 977 C CA . GLY A 1 124 ? 13.112 -12.535 0.909 1.00 76.31 124 GLY A CA 1
ATOM 978 C C . GLY A 1 124 ? 13.256 -12.580 -0.618 1.00 76.31 124 GLY A C 1
ATOM 979 O O . GLY A 1 124 ? 13.806 -13.553 -1.132 1.00 76.31 124 GLY A O 1
ATOM 980 N N . GLY A 1 125 ? 12.808 -11.545 -1.337 1.00 79.62 125 GLY A N 1
ATOM 981 C CA . GLY A 1 125 ? 12.999 -11.402 -2.781 1.00 79.62 125 GLY A CA 1
ATOM 982 C C . GLY A 1 125 ? 14.419 -10.980 -3.174 1.00 79.62 125 GLY A C 1
ATOM 983 O O . GLY A 1 125 ? 15.267 -10.677 -2.331 1.00 79.62 125 GLY A O 1
ATOM 984 N N . THR A 1 126 ? 14.684 -10.952 -4.483 1.00 85.75 126 THR A N 1
ATOM 985 C CA . THR A 1 126 ? 15.934 -10.413 -5.038 1.00 85.75 126 THR A CA 1
ATOM 986 C C . THR A 1 126 ? 16.086 -8.947 -4.645 1.00 85.75 126 THR A C 1
ATOM 988 O O . THR A 1 126 ? 15.181 -8.153 -4.878 1.00 85.75 126 THR A O 1
ATOM 991 N N . ASN A 1 127 ? 17.244 -8.583 -4.093 1.00 89.38 127 ASN A N 1
ATOM 992 C CA . ASN A 1 127 ? 17.565 -7.186 -3.827 1.00 89.38 127 ASN A CA 1
ATOM 993 C C . ASN A 1 127 ? 17.851 -6.462 -5.152 1.00 89.38 127 ASN A C 1
ATOM 995 O O . ASN A 1 127 ? 18.807 -6.812 -5.848 1.00 89.38 127 ASN A O 1
ATOM 999 N N . LEU A 1 128 ? 17.017 -5.477 -5.483 1.00 89.44 128 LEU A N 1
ATOM 1000 C CA . LEU A 1 128 ? 17.096 -4.717 -6.735 1.00 89.44 128 LEU A CA 1
ATOM 1001 C C . LEU A 1 128 ? 18.037 -3.501 -6.665 1.00 89.44 128 LEU A C 1
ATOM 1003 O O . LEU A 1 128 ? 18.406 -2.959 -7.704 1.00 89.44 128 LEU A O 1
ATOM 1007 N N . GLY A 1 129 ? 18.479 -3.106 -5.468 1.00 91.12 129 GLY A N 1
ATOM 1008 C CA . GLY A 1 129 ? 19.210 -1.860 -5.240 1.00 91.12 129 GLY A CA 1
ATOM 1009 C C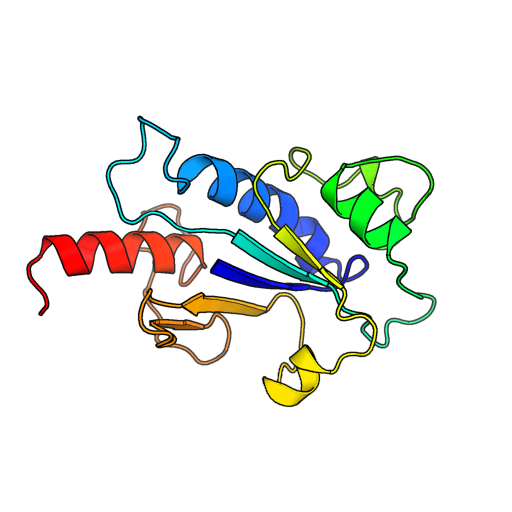 . GLY A 1 129 ? 18.308 -0.622 -5.277 1.00 91.12 129 GLY A C 1
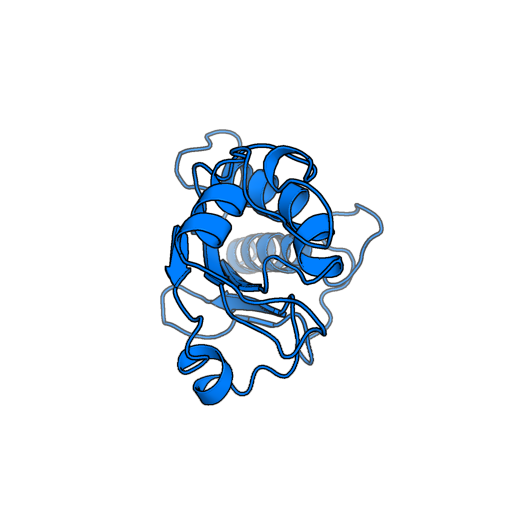ATOM 1010 O O . GLY A 1 129 ? 17.095 -0.737 -5.131 1.00 91.12 129 GLY A O 1
ATOM 1011 N N . ASP A 1 130 ? 18.939 0.543 -5.423 1.00 91.75 130 ASP A N 1
ATOM 1012 C CA . ASP A 1 130 ? 18.305 1.853 -5.631 1.00 91.75 130 ASP A CA 1
ATOM 1013 C C . ASP A 1 130 ? 18.242 2.087 -7.147 1.00 91.75 130 ASP A C 1
ATOM 1015 O O . ASP A 1 130 ? 19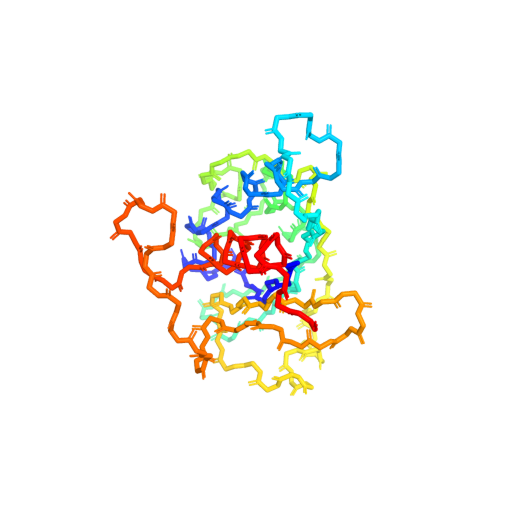.256 2.418 -7.775 1.00 91.75 130 ASP A O 1
ATOM 1019 N N . VAL A 1 131 ? 17.099 1.777 -7.759 1.00 90.12 131 VAL A N 1
ATOM 1020 C CA . VAL A 1 131 ? 16.931 1.807 -9.222 1.00 90.12 131 VAL A CA 1
ATOM 1021 C C . VAL A 1 131 ? 16.415 3.170 -9.676 1.00 90.12 131 VAL A C 1
ATOM 1023 O O . VAL A 1 131 ? 16.710 3.599 -10.795 1.00 90.12 131 VAL A O 1
ATOM 1026 N N . ASN A 1 132 ? 15.668 3.866 -8.818 1.00 88.12 132 ASN A N 1
ATOM 1027 C CA . ASN A 1 132 ? 15.093 5.177 -9.114 1.00 88.12 132 ASN A CA 1
ATOM 1028 C C . ASN A 1 132 ? 16.008 6.361 -8.706 1.00 88.12 132 ASN A C 1
ATOM 1030 O O . ASN A 1 132 ? 15.776 7.486 -9.155 1.00 88.12 132 ASN A O 1
ATOM 1034 N N . GLY A 1 133 ? 17.073 6.117 -7.939 1.00 89.94 133 GLY A N 1
ATOM 1035 C CA . GLY A 1 133 ? 18.047 7.109 -7.486 1.00 89.94 133 GLY A CA 1
ATOM 1036 C C . GLY A 1 133 ? 17.581 7.968 -6.306 1.00 89.94 133 GLY A C 1
ATOM 1037 O O . GLY A 1 133 ? 18.121 9.067 -6.132 1.00 89.94 133 GLY A O 1
ATOM 1038 N N . ASP A 1 134 ? 16.578 7.531 -5.540 1.00 90.19 134 ASP A N 1
ATOM 1039 C CA . ASP A 1 134 ? 16.018 8.283 -4.408 1.00 90.19 134 ASP A CA 1
ATOM 1040 C C . ASP A 1 134 ? 16.798 8.093 -3.090 1.00 90.19 134 ASP A C 1
ATOM 1042 O O . ASP A 1 134 ? 16.608 8.852 -2.134 1.00 90.19 134 ASP A O 1
ATOM 1046 N N . GLY A 1 135 ? 17.755 7.160 -3.069 1.00 92.06 135 GLY A N 1
ATOM 1047 C CA . GLY A 1 135 ? 18.602 6.850 -1.922 1.00 92.06 135 GLY A CA 1
ATOM 1048 C C . GLY A 1 135 ? 18.034 5.785 -0.980 1.00 92.06 135 GLY A C 1
ATOM 1049 O O . GLY A 1 135 ? 18.754 5.354 -0.069 1.00 92.06 135 GLY A O 1
ATOM 1050 N N . GLU A 1 136 ? 16.798 5.336 -1.189 1.00 90.75 136 GLU A N 1
ATOM 1051 C CA . GLU A 1 136 ? 16.249 4.118 -0.604 1.00 90.75 136 GLU A CA 1
ATOM 1052 C C . GLU A 1 136 ? 16.546 2.926 -1.524 1.00 90.75 136 GLU A C 1
ATOM 1054 O O . GLU A 1 136 ? 16.891 3.068 -2.690 1.00 90.75 136 GLU A O 1
ATOM 1059 N N . GLN A 1 137 ? 16.555 1.718 -0.965 1.00 90.81 137 GLN A N 1
ATOM 1060 C CA . GLN A 1 137 ? 16.918 0.519 -1.721 1.00 90.81 137 GLN A CA 1
ATOM 1061 C C . GLN A 1 137 ? 15.865 -0.550 -1.546 1.00 90.81 137 GLN A C 1
ATOM 1063 O O . GLN A 1 137 ? 15.400 -0.790 -0.429 1.00 90.81 137 GLN A O 1
ATOM 1068 N N . ASN A 1 138 ? 15.625 -1.290 -2.628 1.00 90.19 138 ASN A N 1
ATOM 1069 C CA . ASN A 1 138 ? 14.770 -2.467 -2.627 1.00 90.19 138 ASN A CA 1
ATOM 1070 C C . ASN A 1 138 ? 13.359 -2.151 -2.105 1.00 90.19 138 ASN A C 1
ATOM 1072 O O . ASN A 1 138 ? 12.810 -2.871 -1.266 1.00 90.19 138 ASN A O 1
ATOM 1076 N N . THR A 1 139 ? 12.795 -1.050 -2.593 1.00 92.94 139 THR A N 1
ATOM 1077 C CA . THR A 1 139 ? 11.418 -0.639 -2.331 1.00 92.94 139 THR A CA 1
ATOM 1078 C C . THR A 1 139 ? 10.469 -1.211 -3.387 1.00 92.94 139 THR A C 1
ATOM 1080 O O . THR A 1 139 ? 10.879 -1.715 -4.436 1.00 92.94 139 THR A O 1
ATOM 1083 N N . PHE A 1 140 ? 9.162 -1.119 -3.140 1.00 93.19 140 PHE A N 1
ATOM 1084 C CA . PHE A 1 140 ? 8.178 -1.497 -4.153 1.00 93.19 140 PHE A CA 1
ATOM 1085 C C . PHE A 1 140 ? 8.195 -0.544 -5.365 1.00 93.19 140 PHE A C 1
ATOM 1087 O O . PHE A 1 140 ? 7.803 -0.953 -6.457 1.00 93.19 140 PHE A O 1
ATOM 1094 N N . ILE A 1 141 ? 8.678 0.696 -5.199 1.00 93.88 141 ILE A N 1
ATOM 1095 C CA . ILE A 1 141 ? 8.894 1.642 -6.301 1.00 93.88 141 ILE A CA 1
ATOM 1096 C C . ILE A 1 141 ? 10.073 1.178 -7.154 1.00 93.88 141 ILE A C 1
ATOM 1098 O O . ILE A 1 141 ? 9.928 1.092 -8.373 1.00 93.88 141 ILE A O 1
ATOM 1102 N N . ASP A 1 142 ? 11.192 0.791 -6.530 1.00 92.31 142 ASP A N 1
ATOM 1103 C CA . ASP A 1 142 ? 12.332 0.202 -7.244 1.00 92.31 142 ASP A CA 1
ATOM 1104 C C . ASP A 1 142 ? 11.907 -1.019 -8.052 1.00 92.31 142 ASP A C 1
ATOM 1106 O O . ASP A 1 142 ? 12.308 -1.169 -9.201 1.00 92.31 142 ASP A O 1
ATOM 1110 N N . ALA A 1 143 ? 11.054 -1.873 -7.479 1.00 92.69 143 ALA A N 1
ATOM 1111 C CA . ALA A 1 143 ? 10.537 -3.051 -8.165 1.00 92.69 143 ALA A CA 1
ATOM 1112 C C . ALA A 1 143 ? 9.724 -2.707 -9.417 1.00 92.69 143 ALA A C 1
ATOM 1114 O O . ALA A 1 143 ? 9.924 -3.325 -10.466 1.00 92.69 143 ALA A O 1
ATOM 1115 N N . ILE A 1 144 ? 8.839 -1.710 -9.330 1.00 92.12 144 ILE A N 1
ATOM 1116 C CA . ILE A 1 144 ? 8.053 -1.248 -10.478 1.00 92.12 144 ILE A CA 1
ATOM 1117 C C . ILE A 1 144 ? 8.983 -0.666 -11.548 1.00 92.12 144 ILE A C 1
ATOM 1119 O O . ILE A 1 144 ? 8.925 -1.088 -12.701 1.00 92.12 144 ILE A O 1
ATOM 1123 N N . VAL A 1 145 ? 9.885 0.245 -11.172 1.00 90.56 145 VAL A N 1
ATOM 1124 C CA . VAL A 1 145 ? 10.823 0.891 -12.107 1.00 90.56 145 VAL A CA 1
ATOM 1125 C C . VAL A 1 145 ? 11.775 -0.128 -12.746 1.00 90.56 145 VAL A C 1
ATOM 1127 O O . VAL A 1 145 ? 12.051 -0.057 -13.947 1.00 90.56 145 VAL A O 1
ATOM 1130 N N . TYR A 1 146 ? 12.249 -1.111 -11.981 1.00 88.75 146 TYR A N 1
ATOM 1131 C CA . TYR A 1 146 ? 13.116 -2.175 -12.476 1.00 88.75 146 TYR A CA 1
ATOM 1132 C C . TYR A 1 146 ? 12.446 -2.994 -13.581 1.00 88.75 146 TYR A C 1
ATOM 1134 O O . TYR A 1 146 ? 13.050 -3.184 -14.633 1.00 88.75 146 TYR A O 1
ATOM 1142 N N . LEU A 1 147 ? 11.200 -3.441 -13.387 1.00 80.88 147 LEU A N 1
ATOM 1143 C CA . LEU A 1 147 ? 10.501 -4.208 -14.424 1.00 80.88 147 LEU A CA 1
ATOM 1144 C C . LEU A 1 147 ? 10.302 -3.398 -15.705 1.00 80.88 147 LEU A C 1
ATOM 1146 O O . LEU A 1 147 ? 10.541 -3.920 -16.789 1.00 80.88 147 LEU A O 1
ATOM 1150 N N . VAL A 1 148 ? 9.950 -2.115 -15.590 1.00 72.19 148 VAL A N 1
ATOM 1151 C CA . VAL A 1 148 ? 9.803 -1.244 -16.768 1.00 72.19 148 VAL A CA 1
ATOM 1152 C C . VAL A 1 148 ? 11.112 -1.113 -17.535 1.00 72.19 148 VAL A C 1
ATOM 1154 O O . VAL A 1 148 ? 11.154 -1.303 -18.747 1.00 72.19 148 VAL A O 1
ATOM 1157 N N . THR A 1 149 ? 12.201 -0.825 -16.828 1.00 69.62 149 THR A N 1
ATOM 1158 C CA . THR A 1 149 ? 13.513 -0.650 -17.462 1.00 69.62 149 THR A CA 1
ATOM 1159 C C . THR A 1 149 ? 14.083 -1.955 -18.029 1.00 69.62 149 THR A C 1
ATOM 1161 O O . THR A 1 149 ? 14.818 -1.914 -19.018 1.00 69.62 149 THR A O 1
ATOM 1164 N N . TYR A 1 150 ? 13.747 -3.108 -17.442 1.00 63.81 150 TYR A N 1
ATOM 1165 C CA . TYR A 1 150 ? 14.164 -4.427 -17.923 1.00 63.81 150 TYR A CA 1
ATOM 1166 C C . TYR A 1 150 ? 13.413 -4.857 -19.193 1.00 63.81 150 TYR A C 1
ATOM 1168 O O . TYR A 1 150 ? 14.046 -5.316 -20.149 1.00 63.81 150 TYR A O 1
ATOM 1176 N N . ASP A 1 151 ? 12.092 -4.659 -19.236 1.00 59.03 151 ASP A N 1
ATOM 1177 C CA . ASP A 1 151 ? 11.265 -5.003 -20.399 1.00 59.03 151 ASP A CA 1
ATOM 1178 C C . ASP A 1 151 ? 11.614 -4.128 -21.619 1.00 59.03 151 ASP A C 1
ATOM 1180 O O . ASP A 1 151 ? 11.754 -4.641 -22.734 1.00 59.03 151 ASP A O 1
ATOM 1184 N N . ASP A 1 152 ? 11.884 -2.833 -21.413 1.00 56.22 152 ASP A N 1
ATOM 1185 C CA . ASP A 1 152 ? 12.329 -1.915 -22.475 1.00 56.22 152 ASP A CA 1
ATOM 1186 C C . ASP A 1 152 ? 13.709 -2.281 -23.058 1.00 56.22 152 ASP A C 1
ATOM 1188 O O . ASP A 1 152 ? 14.018 -1.966 -24.212 1.00 56.22 152 ASP A O 1
ATOM 1192 N N . ALA A 1 153 ? 14.551 -2.979 -22.288 1.00 55.97 153 ALA A N 1
ATOM 1193 C CA . ALA A 1 153 ? 15.866 -3.443 -22.729 1.00 55.97 153 ALA A CA 1
ATOM 1194 C C . ALA A 1 153 ? 15.818 -4.747 -23.554 1.00 55.97 153 ALA A C 1
ATOM 1196 O O . ALA A 1 153 ? 16.867 -5.227 -23.997 1.00 55.97 153 ALA A O 1
ATOM 1197 N N . GLY A 1 154 ? 14.627 -5.309 -23.800 1.00 47.06 154 GLY A N 1
ATOM 1198 C CA . GLY A 1 154 ? 14.445 -6.514 -24.614 1.00 47.06 154 GLY A CA 1
ATOM 1199 C C . GLY A 1 154 ? 14.806 -7.813 -23.891 1.00 47.06 154 GLY A C 1
ATOM 1200 O O . GLY A 1 154 ? 15.265 -8.760 -24.529 1.00 47.06 154 GLY A O 1
ATOM 1201 N N . GLY A 1 155 ? 14.637 -7.857 -22.568 1.00 53.00 155 GLY A N 1
ATOM 1202 C CA . GLY A 1 155 ? 14.822 -9.059 -21.756 1.00 53.00 155 GLY A CA 1
ATOM 1203 C C . GLY A 1 155 ? 13.659 -10.051 -21.865 1.00 53.00 155 GLY A C 1
ATOM 1204 O O . GLY A 1 155 ? 12.985 -10.294 -20.872 1.00 53.00 155 GLY A O 1
ATOM 1205 N N . ALA A 1 156 ? 13.434 -10.632 -23.050 1.00 44.75 156 ALA A N 1
ATOM 1206 C CA . ALA A 1 156 ? 12.562 -11.795 -23.268 1.00 44.75 156 ALA A CA 1
ATOM 1207 C C . ALA A 1 156 ? 13.142 -12.733 -24.340 1.00 44.75 156 ALA A C 1
ATOM 1209 O O . ALA A 1 156 ? 13.552 -12.234 -25.415 1.00 44.75 156 ALA A O 1
#

Radius of gyration: 15.74 Å; chains: 1; bounding box: 35×31×47 Å

pLDDT: mean 91.6, std 9.74, range [44.75, 98.5]